Protein AF-A0A326TRG1-F1 (afdb_monomer_lite)

InterPro domains:
  IPR000868 Isochorismatase-like domain [PF00857] (1-39)
  IPR036380 Isochorismatase-like superfamily [G3DSA:3.40.50.850] (1-77)
  IPR036380 Isochorismatase-like superfamily [SSF52499] (2-63)

Radius of gyration: 13.61 Å; chains: 1; bounding box: 28×18×46 Å

Secondary structure (DSSP, 8-state):
-EEEE-IIIIIHHHHHHHHHTT---BEEEEEEE-S--TTTTT-TT--HHHHHHHHHHHTSSSB---HHHHHHHHHHHHHT-

pLDDT: mean 95.41, std 7.0, range [50.94, 98.56]

Structure (mmCIF, N/CA/C/O backbone):
data_AF-A0A326TRG1-F1
#
_entry.id   AF-A0A326TRG1-F1
#
loop_
_atom_site.group_PDB
_atom_site.id
_atom_site.type_symbol
_atom_site.label_atom_id
_atom_site.label_alt_id
_atom_site.label_comp_id
_atom_site.label_asym_id
_atom_site.label_entity_id
_atom_site.label_seq_id
_atom_site.pdbx_PDB_ins_code
_atom_site.Cartn_x
_atom_site.Cartn_y
_atom_site.Cartn_z
_atom_site.occupancy
_atom_site.B_iso_or_equiv
_atom_site.auth_seq_id
_atom_site.auth_comp_id
_atom_site.auth_asym_id
_atom_site.auth_atom_id
_atom_site.pdbx_PDB_model_num
ATOM 1 N N . MET A 1 1 ? -3.188 -6.047 9.749 1.00 95.06 1 MET A N 1
ATOM 2 C CA . MET A 1 1 ? -1.879 -5.483 9.365 1.00 95.06 1 MET A CA 1
ATOM 3 C C . MET A 1 1 ? -1.353 -6.274 8.184 1.00 95.06 1 MET A C 1
ATOM 5 O O . MET A 1 1 ? -1.335 -7.496 8.271 1.00 95.06 1 MET A O 1
ATOM 9 N N . ILE A 1 2 ? -0.971 -5.594 7.106 1.00 98.12 2 ILE A N 1
ATOM 10 C CA . ILE A 1 2 ? -0.346 -6.175 5.916 1.00 98.12 2 ILE A CA 1
ATOM 11 C C . ILE A 1 2 ? 1.064 -5.596 5.788 1.00 98.12 2 ILE A C 1
ATOM 13 O O . ILE A 1 2 ? 1.240 -4.382 5.825 1.00 98.12 2 ILE A O 1
ATOM 17 N N . CYS A 1 3 ? 2.046 -6.479 5.657 1.00 97.50 3 CYS A N 1
ATOM 18 C CA . CYS A 1 3 ? 3.449 -6.195 5.372 1.00 97.50 3 CYS A CA 1
ATOM 19 C C . CYS A 1 3 ? 4.030 -7.378 4.573 1.00 97.50 3 CYS A C 1
ATOM 21 O O . CYS A 1 3 ? 3.363 -8.407 4.421 1.00 97.50 3 CYS A O 1
ATOM 23 N N . GLY A 1 4 ? 5.261 -7.255 4.071 1.00 96.62 4 GLY A N 1
ATOM 24 C CA . GLY A 1 4 ? 5.964 -8.346 3.389 1.00 96.62 4 GLY A CA 1
ATOM 25 C C . GLY A 1 4 ? 6.211 -8.114 1.897 1.00 96.62 4 GLY A C 1
ATOM 26 O O . GLY A 1 4 ? 6.446 -6.997 1.454 1.00 96.62 4 GLY A O 1
ATOM 27 N N . PHE A 1 5 ? 6.216 -9.193 1.120 1.00 96.88 5 PHE A N 1
ATOM 28 C CA . PHE A 1 5 ? 6.638 -9.211 -0.283 1.00 96.88 5 PHE A CA 1
ATOM 29 C C . PHE A 1 5 ? 5.618 -10.011 -1.108 1.00 96.88 5 PHE A C 1
ATOM 31 O O . PHE A 1 5 ? 5.180 -11.073 -0.670 1.00 96.88 5 PHE A O 1
ATOM 38 N N . ASN A 1 6 ? 5.171 -9.597 -2.293 1.00 96.88 6 ASN A N 1
ATOM 39 C CA . ASN A 1 6 ? 5.581 -8.482 -3.151 1.00 96.88 6 ASN A CA 1
ATOM 40 C C . ASN A 1 6 ? 4.578 -7.295 -3.067 1.00 96.88 6 ASN A C 1
ATOM 42 O O . ASN A 1 6 ? 3.368 -7.545 -3.089 1.00 96.88 6 ASN A O 1
ATOM 46 N N . THR A 1 7 ? 5.059 -6.047 -2.964 1.00 98.12 7 THR A N 1
ATOM 47 C CA . THR A 1 7 ? 4.273 -4.809 -2.769 1.00 98.12 7 THR A CA 1
ATOM 48 C C . THR A 1 7 ? 3.091 -4.678 -3.734 1.00 98.12 7 THR A C 1
ATOM 50 O O . THR A 1 7 ? 1.946 -4.624 -3.287 1.00 98.12 7 THR A O 1
ATOM 53 N N . GLU A 1 8 ? 3.335 -4.664 -5.044 1.00 97.44 8 GLU A N 1
ATOM 54 C CA . GLU A 1 8 ? 2.312 -4.410 -6.069 1.00 97.44 8 GLU A CA 1
ATOM 55 C C . GLU A 1 8 ? 1.476 -5.640 -6.448 1.00 97.44 8 GLU A C 1
ATOM 57 O O . GLU A 1 8 ? 0.561 -5.550 -7.265 1.00 97.44 8 GLU A O 1
ATOM 62 N N . TYR A 1 9 ? 1.753 -6.786 -5.822 1.00 97.12 9 TYR A N 1
ATOM 63 C CA . TYR A 1 9 ? 1.006 -8.023 -6.025 1.00 97.12 9 TYR A CA 1
ATOM 64 C C . TYR A 1 9 ? 0.434 -8.529 -4.705 1.00 97.12 9 TYR A C 1
ATOM 66 O O . TYR A 1 9 ? -0.626 -8.080 -4.269 1.00 97.12 9 TYR A O 1
ATOM 74 N N . CYS A 1 10 ? 1.118 -9.480 -4.064 1.00 97.62 10 CYS A N 1
ATOM 75 C CA . CYS A 1 10 ? 0.610 -10.198 -2.903 1.00 97.62 10 CYS A CA 1
ATOM 76 C C . CYS A 1 10 ? 0.148 -9.242 -1.804 1.00 97.62 10 CYS A C 1
ATOM 78 O O . CYS A 1 10 ? -0.933 -9.439 -1.256 1.00 97.62 10 CYS A O 1
ATOM 80 N N . ALA A 1 11 ? 0.927 -8.202 -1.501 1.00 98.25 11 ALA A N 1
ATOM 81 C CA . ALA A 1 11 ? 0.584 -7.262 -0.444 1.00 98.25 11 ALA A CA 1
ATOM 82 C C . ALA A 1 11 ? -0.645 -6.416 -0.828 1.00 98.25 11 ALA A C 1
ATOM 84 O O . ALA A 1 11 ? -1.629 -6.412 -0.085 1.00 98.25 11 ALA A O 1
ATOM 85 N N . LEU A 1 12 ? -0.627 -5.767 -1.999 1.00 98.31 12 LEU A N 1
ATOM 86 C CA . LEU A 1 12 ? -1.738 -4.956 -2.511 1.00 98.31 12 LEU A CA 1
ATOM 87 C C . LEU A 1 12 ? -3.055 -5.743 -2.573 1.00 98.31 12 LEU A C 1
ATOM 89 O O . LEU A 1 12 ? -4.054 -5.350 -1.967 1.00 98.31 12 LEU A O 1
ATOM 93 N N . PHE A 1 13 ? -3.065 -6.879 -3.273 1.00 98.38 13 PHE A N 1
ATOM 94 C CA . PHE A 1 13 ? -4.294 -7.649 -3.463 1.00 98.38 13 PHE A CA 1
ATOM 95 C C . PHE A 1 13 ? -4.798 -8.261 -2.159 1.00 98.38 13 PHE A C 1
ATOM 97 O O . PHE A 1 13 ? -6.008 -8.314 -1.951 1.00 98.38 13 PHE A O 1
ATOM 104 N N . THR A 1 14 ? -3.907 -8.668 -1.249 1.00 98.56 14 THR A N 1
ATOM 105 C CA . THR A 1 14 ? -4.329 -9.161 0.071 1.00 98.56 14 THR A CA 1
ATOM 106 C C . THR A 1 14 ? -4.965 -8.049 0.898 1.00 98.56 14 THR A C 1
ATOM 108 O O . THR A 1 14 ? -5.974 -8.298 1.553 1.00 98.56 14 THR A O 1
ATOM 111 N N . ALA A 1 15 ? -4.433 -6.824 0.851 1.00 98.44 15 ALA A N 1
ATOM 112 C CA . ALA A 1 15 ? -5.016 -5.688 1.562 1.00 98.44 15 ALA A CA 1
ATOM 113 C C . ALA A 1 15 ? -6.442 -5.386 1.079 1.00 98.44 15 ALA A C 1
ATOM 115 O O . ALA A 1 15 ? -7.361 -5.294 1.894 1.00 98.44 15 ALA A O 1
ATOM 116 N N . ILE A 1 16 ? -6.640 -5.332 -0.242 1.00 98.31 16 ILE A N 1
ATOM 117 C CA . ILE A 1 16 ? -7.960 -5.131 -0.857 1.00 98.31 16 ILE A CA 1
ATOM 118 C C . ILE A 1 16 ? -8.906 -6.283 -0.495 1.00 98.31 16 ILE A C 1
ATOM 120 O O . ILE A 1 16 ? -10.024 -6.054 -0.041 1.00 98.31 16 ILE A O 1
ATOM 124 N N . ALA A 1 17 ? -8.451 -7.529 -0.645 1.00 98.56 17 ALA A N 1
ATOM 125 C CA . ALA A 1 17 ? -9.253 -8.719 -0.377 1.00 98.56 17 ALA A CA 1
ATOM 126 C C . ALA A 1 17 ? -9.632 -8.875 1.106 1.00 98.56 17 ALA A C 1
ATOM 128 O O . ALA A 1 17 ? -10.688 -9.434 1.414 1.00 98.56 17 ALA A O 1
ATOM 129 N N . ALA A 1 18 ? -8.775 -8.422 2.023 1.00 98.56 18 ALA A N 1
ATOM 130 C CA . ALA A 1 18 ? -9.061 -8.396 3.452 1.00 98.56 18 ALA A CA 1
ATOM 131 C C . ALA A 1 18 ? -10.102 -7.320 3.784 1.00 98.56 18 ALA A C 1
ATOM 133 O O . ALA A 1 18 ? -11.050 -7.602 4.515 1.00 98.56 18 ALA A O 1
ATOM 134 N N . TYR A 1 19 ? -9.977 -6.121 3.208 1.00 98.38 19 TYR A N 1
ATOM 135 C CA . TYR A 1 19 ? -10.978 -5.072 3.387 1.00 98.38 19 TYR A CA 1
ATOM 136 C C . TYR A 1 19 ? -12.356 -5.512 2.870 1.00 98.38 19 TYR A C 1
ATOM 138 O O . TYR A 1 19 ? -13.341 -5.416 3.597 1.00 98.38 19 TYR A O 1
ATOM 146 N N . ASP A 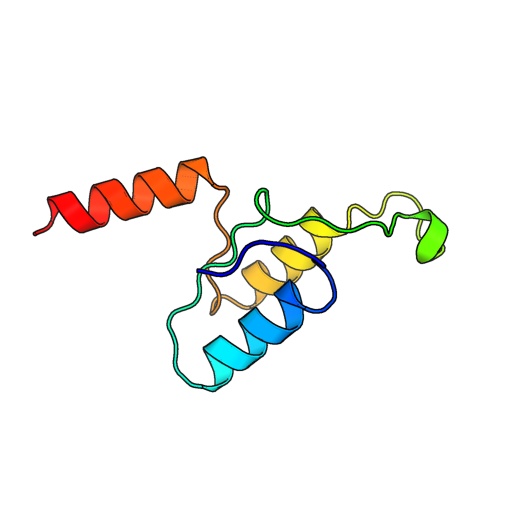1 20 ? -12.411 -6.087 1.664 1.00 98.38 20 ASP A N 1
ATOM 147 C CA . ASP A 1 20 ? -13.639 -6.629 1.061 1.00 98.38 20 ASP A CA 1
ATOM 148 C C . ASP A 1 20 ? -14.333 -7.676 1.958 1.00 98.38 20 ASP A C 1
ATOM 150 O O . ASP A 1 20 ? -15.555 -7.721 2.061 1.00 98.38 20 ASP A O 1
ATOM 154 N N . ARG A 1 21 ? -13.553 -8.467 2.706 1.00 98.44 21 ARG A N 1
ATOM 155 C CA . ARG A 1 21 ? -14.057 -9.457 3.677 1.00 98.44 21 ARG A CA 1
ATOM 156 C C . ARG A 1 21 ? -14.464 -8.863 5.031 1.00 98.44 21 ARG A C 1
ATOM 158 O O . ARG A 1 21 ? -14.812 -9.615 5.939 1.00 98.44 21 ARG A O 1
ATOM 165 N N . GLY A 1 22 ? -14.429 -7.541 5.180 1.00 98.25 22 GLY A N 1
ATOM 166 C CA . GLY A 1 22 ? -14.869 -6.830 6.380 1.00 98.25 22 GLY A CA 1
ATOM 167 C C . GLY A 1 22 ? -13.804 -6.677 7.467 1.00 98.25 22 GLY A C 1
ATOM 168 O O . GLY A 1 22 ? -14.142 -6.326 8.598 1.00 98.25 22 GLY A O 1
ATOM 169 N N . PHE A 1 23 ? -12.525 -6.924 7.169 1.00 98.25 23 PHE A N 1
ATOM 170 C CA . PHE A 1 23 ? -11.451 -6.662 8.129 1.00 98.25 23 PHE A CA 1
ATOM 171 C C . PHE A 1 23 ? -11.081 -5.171 8.155 1.00 98.25 23 PHE A C 1
ATOM 173 O O . PHE A 1 23 ? -11.011 -4.520 7.115 1.00 98.25 23 PHE A O 1
ATOM 180 N N . LYS A 1 24 ? -10.751 -4.639 9.342 1.00 96.88 24 LYS A N 1
ATOM 181 C CA . LYS A 1 24 ? -9.994 -3.379 9.449 1.00 96.88 24 LYS A CA 1
ATOM 182 C C . LYS A 1 24 ? -8.564 -3.657 8.983 1.00 96.88 24 LYS A C 1
ATOM 184 O O . LYS A 1 24 ? -7.886 -4.526 9.538 1.00 96.88 24 LYS A O 1
ATOM 189 N N . VAL A 1 25 ? -8.105 -2.936 7.965 1.00 98.12 25 VAL A N 1
ATOM 190 C CA . VAL A 1 25 ? -6.799 -3.168 7.340 1.00 98.12 25 VAL A CA 1
ATOM 191 C C . VAL A 1 25 ? -5.909 -1.946 7.526 1.00 98.12 25 VAL A C 1
ATOM 193 O O . VAL A 1 25 ? -6.287 -0.846 7.135 1.00 98.12 25 VAL A O 1
ATOM 196 N N . SER A 1 26 ? -4.712 -2.180 8.066 1.00 98.06 26 SER A N 1
ATOM 197 C CA . SER A 1 26 ? -3.572 -1.265 7.952 1.00 98.06 26 SER A CA 1
ATOM 198 C C . SER A 1 26 ? -2.517 -1.910 7.052 1.00 98.06 26 SER A C 1
ATOM 200 O O . SER A 1 26 ? -2.160 -3.074 7.282 1.00 98.06 26 SER A O 1
ATOM 202 N N . PHE A 1 27 ? -2.047 -1.185 6.041 1.00 98.44 27 PHE A N 1
ATOM 203 C CA . PHE A 1 27 ? -0.979 -1.563 5.118 1.00 98.44 27 PHE A CA 1
ATOM 204 C C . PHE A 1 27 ? 0.278 -0.765 5.461 1.00 98.44 27 PHE A C 1
ATOM 206 O O . PHE A 1 27 ? 0.268 0.455 5.374 1.00 98.44 27 PHE A O 1
ATOM 213 N N . ILE A 1 28 ? 1.346 -1.439 5.881 1.00 97.69 28 ILE A N 1
ATOM 214 C CA . ILE A 1 28 ? 2.549 -0.765 6.384 1.00 97.69 28 ILE A CA 1
ATOM 215 C C . ILE A 1 28 ? 3.521 -0.560 5.222 1.00 97.69 28 ILE A C 1
ATOM 217 O O . ILE A 1 28 ? 4.234 -1.490 4.842 1.00 97.69 28 ILE A O 1
ATOM 221 N N . GLU A 1 29 ? 3.508 0.633 4.631 1.00 93.81 29 GLU A N 1
ATOM 222 C CA . GLU A 1 29 ? 4.135 0.934 3.335 1.00 93.81 29 GLU A CA 1
ATOM 223 C C . GLU A 1 29 ? 5.641 0.624 3.302 1.00 93.81 29 GLU A C 1
ATOM 225 O O . GLU A 1 29 ? 6.112 -0.141 2.451 1.00 93.81 29 GLU A O 1
ATOM 230 N N . ASP A 1 30 ? 6.377 1.122 4.296 1.00 96.06 30 ASP A N 1
ATOM 231 C CA . ASP A 1 30 ? 7.823 0.934 4.476 1.00 96.06 30 ASP A CA 1
ATOM 232 C C . ASP A 1 30 ? 8.211 -0.446 5.027 1.00 96.06 30 ASP A C 1
ATOM 234 O O . ASP A 1 30 ? 9.395 -0.784 5.074 1.00 96.06 30 ASP A O 1
ATOM 238 N N . ALA A 1 31 ? 7.227 -1.277 5.381 1.00 97.19 31 ALA A N 1
ATOM 239 C CA . ALA A 1 31 ? 7.419 -2.686 5.714 1.00 97.19 31 ALA A CA 1
ATOM 240 C C . ALA A 1 31 ? 7.010 -3.624 4.564 1.00 97.19 31 ALA A C 1
ATOM 242 O O . ALA A 1 31 ? 6.808 -4.827 4.780 1.00 97.19 31 ALA A O 1
ATOM 243 N N . THR A 1 32 ? 6.894 -3.098 3.339 1.00 97.94 32 THR A N 1
ATOM 244 C CA . THR A 1 32 ? 6.767 -3.904 2.121 1.00 97.94 32 THR A CA 1
ATOM 245 C C . THR A 1 32 ? 8.007 -3.838 1.235 1.00 97.94 32 THR A C 1
ATOM 247 O O . THR A 1 32 ? 8.828 -2.923 1.336 1.00 97.94 32 THR A O 1
ATOM 250 N N . GLY A 1 33 ? 8.155 -4.830 0.357 1.00 97.50 33 GLY A N 1
ATOM 251 C CA . GLY A 1 33 ? 9.223 -4.865 -0.635 1.00 97.50 33 GLY A CA 1
ATOM 252 C C . GLY A 1 33 ? 8.779 -5.443 -1.973 1.00 97.50 33 GLY A C 1
ATOM 253 O O . GLY A 1 33 ? 7.845 -6.243 -2.049 1.00 97.50 33 GLY A O 1
ATOM 254 N N . THR A 1 34 ? 9.518 -5.079 -3.017 1.00 97.56 34 THR A N 1
ATOM 255 C CA . THR A 1 34 ? 9.393 -5.592 -4.385 1.00 97.56 34 THR A CA 1
ATOM 256 C C . THR A 1 34 ? 10.784 -5.733 -5.009 1.00 97.56 34 THR A C 1
ATOM 258 O O . THR A 1 34 ? 11.740 -5.109 -4.549 1.00 97.56 34 THR A O 1
ATOM 261 N N . VAL A 1 35 ? 10.913 -6.603 -6.013 1.00 96.75 35 VAL A N 1
ATOM 262 C CA . VAL A 1 35 ? 12.117 -6.701 -6.865 1.00 96.75 35 VAL A CA 1
ATOM 263 C C . VAL A 1 35 ? 11.966 -5.909 -8.160 1.00 96.75 35 VAL A C 1
ATOM 265 O O . VAL A 1 35 ? 12.942 -5.757 -8.888 1.00 96.75 35 VAL A O 1
ATOM 268 N N . ALA A 1 36 ? 10.749 -5.458 -8.465 1.00 95.94 36 ALA A N 1
ATOM 269 C CA . ALA A 1 36 ? 10.501 -4.631 -9.624 1.00 95.94 36 ALA A CA 1
ATOM 270 C C . ALA A 1 36 ? 10.952 -3.194 -9.355 1.00 95.94 36 ALA A C 1
ATOM 272 O O . ALA A 1 36 ? 11.119 -2.756 -8.215 1.00 95.94 36 ALA A O 1
ATOM 273 N N . ASP A 1 37 ? 11.144 -2.462 -10.437 1.00 95.94 37 ASP A N 1
ATOM 274 C CA . ASP A 1 37 ? 11.590 -1.081 -10.431 1.00 95.94 37 ASP A CA 1
ATOM 275 C C . ASP A 1 37 ? 10.955 -0.310 -11.598 1.00 95.94 37 ASP A C 1
ATOM 277 O O . ASP A 1 37 ? 10.167 -0.844 -12.386 1.00 95.94 37 ASP A O 1
ATOM 281 N N . ALA A 1 38 ? 11.328 0.961 -11.730 1.00 97.06 38 ALA A N 1
ATOM 282 C CA . ALA A 1 38 ? 10.928 1.814 -12.843 1.00 97.06 38 ALA A CA 1
ATOM 283 C C . ALA A 1 38 ? 11.225 1.208 -14.230 1.00 97.06 38 ALA A C 1
ATOM 285 O O . ALA A 1 38 ? 10.467 1.444 -15.168 1.00 97.06 38 ALA A O 1
ATOM 286 N N . ASN A 1 39 ? 12.298 0.420 -14.376 1.00 97.50 39 ASN A N 1
ATOM 287 C CA . ASN A 1 39 ? 12.654 -0.202 -15.655 1.00 97.50 39 ASN A CA 1
ATOM 288 C C . ASN A 1 39 ? 11.729 -1.374 -15.981 1.00 97.50 39 ASN A C 1
ATOM 290 O O . ASN A 1 39 ? 11.323 -1.531 -17.127 1.00 97.50 39 ASN A O 1
ATOM 294 N N . THR A 1 40 ? 11.370 -2.163 -14.966 1.00 97.06 40 THR A N 1
ATOM 295 C CA . THR A 1 40 ? 10.480 -3.327 -15.085 1.00 97.06 40 THR A CA 1
ATOM 296 C C . THR A 1 40 ? 9.134 -2.952 -15.706 1.00 97.06 40 THR A C 1
ATOM 298 O O . THR A 1 40 ? 8.579 -3.724 -16.483 1.00 97.06 40 THR A O 1
ATOM 301 N N . TYR A 1 41 ? 8.629 -1.758 -15.386 1.00 95.88 41 TYR A N 1
ATOM 302 C CA . TYR A 1 41 ? 7.360 -1.238 -15.899 1.00 95.88 41 TYR A CA 1
ATOM 303 C C . TYR A 1 41 ? 7.523 -0.175 -16.995 1.00 95.88 41 TYR A C 1
ATOM 305 O O . TYR A 1 41 ? 6.524 0.390 -17.426 1.00 95.88 41 TYR A O 1
ATOM 313 N N . GLU A 1 42 ? 8.751 0.111 -17.441 1.00 96.75 42 GLU A N 1
ATOM 314 C CA . GLU A 1 42 ? 9.056 1.168 -18.422 1.00 96.75 42 GLU A CA 1
ATOM 315 C C . GLU A 1 42 ? 8.496 2.553 -18.023 1.00 96.75 42 GLU A C 1
ATOM 317 O O . GLU A 1 42 ? 8.082 3.359 -18.857 1.00 96.75 42 GLU A O 1
ATOM 322 N N . MET A 1 43 ? 8.494 2.849 -16.719 1.00 96.00 43 MET A N 1
ATOM 323 C CA . MET A 1 43 ? 7.932 4.065 -16.125 1.00 96.00 43 MET A CA 1
ATOM 324 C C . MET A 1 43 ? 9.005 4.822 -15.329 1.00 96.00 43 MET A C 1
ATOM 326 O O . MET A 1 43 ? 9.197 4.557 -14.139 1.00 96.00 43 MET A O 1
ATOM 330 N N . PRO A 1 44 ? 9.716 5.784 -15.950 1.00 96.56 44 PRO A N 1
ATOM 331 C CA . PRO A 1 44 ? 10.772 6.540 -15.285 1.00 96.56 44 PRO A CA 1
ATOM 332 C C . PRO A 1 44 ? 10.287 7.254 -14.016 1.00 96.56 44 PRO A C 1
ATOM 334 O O . PRO A 1 44 ? 9.290 7.972 -14.040 1.00 96.56 44 PRO A O 1
ATOM 337 N N . GLY A 1 45 ? 11.029 7.088 -12.918 1.00 95.38 45 GLY A N 1
ATOM 338 C CA . GLY A 1 45 ? 1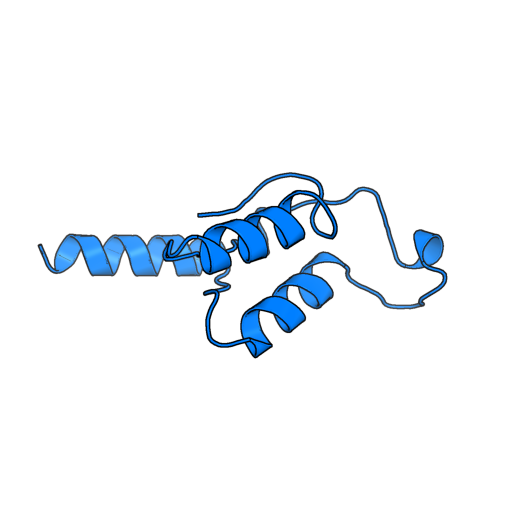0.734 7.731 -11.632 1.00 95.38 45 GLY A CA 1
ATOM 339 C C . GLY A 1 45 ? 9.678 7.026 -10.775 1.00 95.38 45 GLY A C 1
ATOM 340 O O . GLY A 1 45 ? 9.316 7.557 -9.730 1.00 95.38 45 GLY A O 1
ATOM 341 N N . LEU A 1 46 ? 9.192 5.852 -11.186 1.00 97.06 46 LEU A N 1
ATOM 342 C CA . LEU A 1 46 ? 8.261 5.060 -10.389 1.00 97.06 46 LEU A CA 1
ATOM 343 C C . LEU A 1 46 ? 8.940 4.515 -9.119 1.00 97.06 46 LEU A C 1
ATOM 345 O O . LEU A 1 46 ? 9.825 3.663 -9.209 1.00 97.06 46 LEU A O 1
ATOM 349 N N . ASP A 1 47 ? 8.469 4.954 -7.950 1.00 96.50 47 ASP A N 1
ATOM 350 C CA . ASP A 1 47 ? 8.612 4.210 -6.696 1.00 96.50 47 ASP A CA 1
ATOM 351 C C . ASP A 1 47 ? 7.337 3.393 -6.481 1.00 96.50 47 ASP A C 1
ATOM 353 O O . ASP A 1 47 ? 6.243 3.929 -6.303 1.00 96.50 47 ASP A O 1
ATOM 357 N N . ILE A 1 48 ? 7.476 2.075 -6.557 1.00 97.00 48 ILE A N 1
ATOM 358 C CA . ILE A 1 48 ? 6.344 1.155 -6.505 1.00 97.00 48 ILE A CA 1
ATOM 359 C C . ILE A 1 48 ? 5.702 1.136 -5.112 1.00 97.00 48 ILE A C 1
ATOM 361 O O . ILE A 1 48 ? 4.480 1.008 -5.018 1.00 97.00 48 ILE A O 1
ATOM 365 N N . ARG A 1 49 ? 6.488 1.275 -4.035 1.00 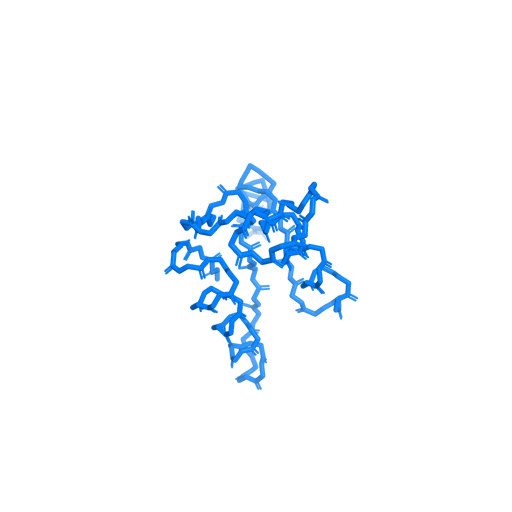96.19 49 ARG A N 1
ATOM 366 C CA . ARG A 1 49 ? 5.951 1.273 -2.664 1.00 96.19 49 ARG A CA 1
ATOM 367 C C . ARG A 1 49 ? 5.125 2.516 -2.420 1.00 96.19 49 ARG A C 1
ATOM 369 O O . ARG A 1 49 ? 3.956 2.376 -2.066 1.00 96.19 49 ARG A O 1
ATOM 376 N N . ASP A 1 50 ? 5.681 3.677 -2.741 1.00 96.12 50 ASP A N 1
ATOM 377 C CA . ASP A 1 50 ? 4.983 4.952 -2.591 1.00 96.12 50 ASP A CA 1
ATOM 378 C C . ASP A 1 50 ? 3.750 5.018 -3.503 1.00 96.12 50 ASP A C 1
ATOM 380 O O . ASP A 1 50 ? 2.693 5.513 -3.103 1.00 96.12 50 ASP A O 1
ATOM 384 N N . PHE A 1 51 ? 3.839 4.485 -4.729 1.00 96.94 51 PHE A N 1
ATOM 385 C CA . PHE A 1 51 ? 2.706 4.444 -5.654 1.00 96.94 51 PHE A CA 1
ATOM 386 C C . PHE A 1 51 ? 1.555 3.588 -5.111 1.00 96.94 51 PHE A C 1
ATOM 388 O O . PHE A 1 51 ? 0.415 4.052 -5.042 1.00 96.94 51 PHE A O 1
ATOM 395 N N . VAL A 1 52 ? 1.839 2.350 -4.697 1.00 97.62 52 VAL A N 1
ATOM 396 C CA . VAL A 1 52 ? 0.830 1.437 -4.142 1.00 97.62 52 VAL A CA 1
ATOM 397 C C . VAL A 1 52 ? 0.264 1.979 -2.827 1.00 97.62 52 VAL A C 1
ATOM 399 O O . VAL A 1 52 ? -0.956 1.978 -2.647 1.00 97.62 52 VAL A O 1
ATOM 402 N N . GLY A 1 53 ? 1.123 2.490 -1.941 1.00 97.50 53 GLY A N 1
ATOM 403 C CA . GLY A 1 53 ? 0.728 3.140 -0.693 1.00 97.50 53 GLY A CA 1
ATOM 404 C C . GLY A 1 53 ? -0.208 4.325 -0.934 1.00 97.50 53 GLY A C 1
ATOM 405 O O . GLY A 1 53 ? -1.288 4.394 -0.344 1.00 97.50 53 GLY A O 1
ATOM 406 N N . SER A 1 54 ? 0.122 5.189 -1.898 1.00 97.25 54 SER A N 1
ATOM 407 C CA . SER A 1 54 ? -0.716 6.324 -2.307 1.00 97.25 54 SER A CA 1
ATOM 408 C C . SER A 1 54 ? -2.084 5.884 -2.826 1.00 97.25 54 SER A C 1
ATOM 410 O O . SER A 1 54 ? -3.104 6.421 -2.389 1.00 97.25 54 SER A O 1
ATOM 412 N N . VAL A 1 55 ? -2.134 4.879 -3.709 1.00 97.50 55 VAL A N 1
ATOM 413 C CA . VAL A 1 55 ? -3.397 4.332 -4.237 1.00 97.50 55 VAL A CA 1
ATOM 414 C C . VAL A 1 55 ? -4.277 3.795 -3.106 1.00 97.50 55 VAL A C 1
ATOM 416 O O . VAL A 1 55 ? -5.469 4.108 -3.048 1.00 97.50 55 VAL A O 1
ATOM 419 N N . LEU A 1 56 ? -3.702 3.024 -2.180 1.00 98.12 56 LEU A N 1
ATOM 420 C CA . LEU A 1 56 ? -4.430 2.493 -1.029 1.00 98.12 56 LEU A CA 1
ATOM 421 C C . LEU A 1 56 ? -4.901 3.610 -0.087 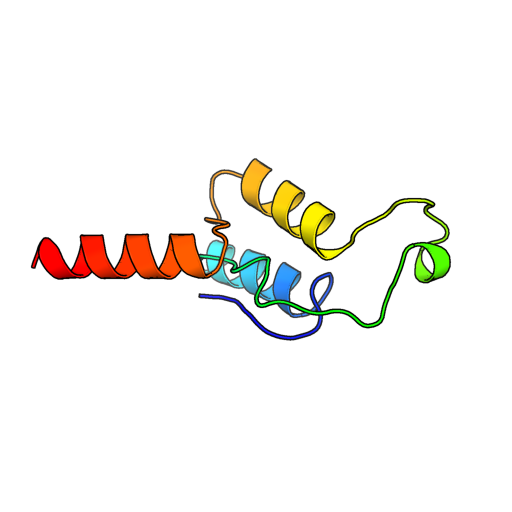1.00 98.12 56 LEU A C 1
ATOM 423 O O . LEU A 1 56 ? -6.061 3.607 0.320 1.00 98.12 56 LEU A O 1
ATOM 427 N N . ASN A 1 57 ? -4.069 4.609 0.200 1.00 97.19 57 ASN A N 1
ATOM 428 C CA . ASN A 1 57 ? -4.420 5.738 1.065 1.00 97.19 57 ASN A CA 1
ATOM 429 C C . ASN A 1 57 ? -5.532 6.621 0.458 1.00 97.19 57 ASN A C 1
ATOM 431 O O . ASN A 1 57 ? -6.402 7.146 1.164 1.00 97.19 57 ASN A O 1
ATOM 435 N N . TRP A 1 58 ? -5.559 6.778 -0.869 1.00 98.00 58 TRP A N 1
ATOM 436 C CA . TRP A 1 58 ? -6.629 7.505 -1.560 1.00 98.00 58 TRP A CA 1
ATOM 437 C C . TRP A 1 58 ? -7.988 6.814 -1.473 1.00 98.00 58 TRP A C 1
ATOM 439 O O . TRP A 1 58 ? -9.006 7.497 -1.571 1.00 98.00 58 TRP A O 1
ATOM 449 N N . SER A 1 59 ? -8.028 5.504 -1.210 1.00 96.56 59 SER A N 1
ATOM 450 C CA . SER A 1 59 ? -9.286 4.782 -0.991 1.00 96.56 59 SER A CA 1
ATOM 451 C C . SER A 1 59 ? -10.038 5.241 0.265 1.00 96.56 59 SER A C 1
ATOM 453 O O . SER A 1 59 ? -11.250 5.062 0.342 1.00 96.56 59 SER A O 1
ATOM 455 N N . LYS A 1 60 ? -9.334 5.818 1.255 1.00 96.62 60 LYS A N 1
ATOM 456 C CA . LYS A 1 60 ? -9.862 6.203 2.580 1.00 96.62 60 LYS A CA 1
ATOM 457 C C . LYS A 1 60 ? -10.470 5.065 3.405 1.00 96.62 60 LYS A C 1
ATOM 459 O O . LYS A 1 60 ? -11.070 5.333 4.442 1.00 96.62 60 LYS A O 1
ATOM 464 N N . VAL A 1 61 ? -10.293 3.815 2.981 1.00 97.62 61 VAL A N 1
ATOM 465 C CA . VAL A 1 61 ? -10.837 2.637 3.673 1.00 97.62 61 VAL A CA 1
ATOM 466 C C . VAL A 1 61 ? -9.764 1.671 4.178 1.00 97.62 61 VAL A C 1
ATOM 468 O O . VAL A 1 61 ? -10.027 0.887 5.088 1.00 97.62 61 VAL A O 1
ATOM 471 N N . ILE A 1 62 ? -8.551 1.760 3.631 1.00 98.19 62 ILE A N 1
ATOM 472 C CA . ILE A 1 62 ? -7.353 1.090 4.140 1.00 98.19 62 ILE A CA 1
ATOM 473 C C . ILE A 1 62 ? -6.447 2.165 4.744 1.00 98.19 62 ILE A C 1
ATOM 475 O O . ILE A 1 62 ? -6.176 3.181 4.108 1.00 98.19 62 ILE A O 1
ATOM 479 N N . ASP A 1 63 ? -6.011 1.942 5.980 1.00 97.62 63 ASP A N 1
ATOM 480 C CA . ASP A 1 63 ? -5.060 2.801 6.686 1.00 97.62 63 ASP A CA 1
ATOM 481 C C . ASP A 1 63 ? -3.633 2.491 6.207 1.00 97.62 63 ASP A C 1
ATOM 483 O O . ASP A 1 63 ? -3.273 1.321 6.073 1.00 97.62 63 ASP A O 1
ATOM 4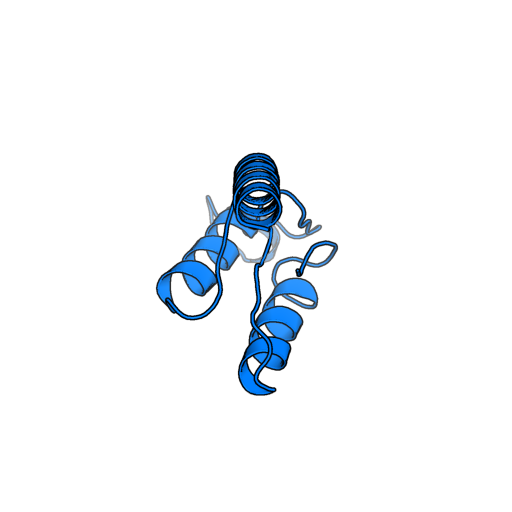87 N N . VAL A 1 64 ? -2.830 3.512 5.905 1.00 98.00 64 VAL A N 1
ATOM 488 C CA . VAL A 1 64 ? -1.500 3.337 5.288 1.00 98.00 64 VAL A CA 1
ATOM 489 C C . VAL A 1 64 ? -0.437 4.131 6.055 1.00 98.00 64 VAL A C 1
ATOM 491 O O . VAL A 1 64 ? -0.016 5.192 5.600 1.00 98.00 64 VAL A O 1
ATOM 494 N N . PRO A 1 65 ? -0.049 3.679 7.259 1.00 97.06 65 PRO A N 1
ATOM 495 C CA . PRO A 1 65 ? 0.984 4.334 8.049 1.00 97.06 65 PRO A CA 1
ATOM 496 C C . PRO A 1 65 ? 2.390 3.855 7.664 1.00 97.06 65 PRO A C 1
ATOM 498 O O . PRO A 1 65 ? 2.589 2.702 7.263 1.00 97.06 65 PRO A O 1
ATOM 501 N N . TYR A 1 66 ? 3.388 4.699 7.926 1.00 96.38 66 TYR A N 1
ATOM 502 C CA . TYR A 1 66 ? 4.762 4.220 8.099 1.00 96.38 66 TYR A CA 1
ATOM 503 C C . TYR A 1 66 ? 4.885 3.400 9.392 1.00 96.38 66 TYR A C 1
ATOM 505 O O . TYR A 1 66 ? 4.117 3.581 10.342 1.00 96.38 66 TYR A O 1
ATOM 513 N N . PHE A 1 67 ? 5.876 2.514 9.488 1.00 95.81 67 PHE A N 1
ATOM 514 C CA . PHE A 1 67 ? 6.014 1.583 10.610 1.00 95.81 67 PHE A CA 1
ATOM 515 C C . PHE A 1 67 ? 6.066 2.274 11.981 1.00 95.81 67 PHE A C 1
ATOM 517 O O . PHE A 1 67 ? 5.432 1.826 12.940 1.00 95.81 67 PHE A O 1
ATOM 524 N N . GLU A 1 68 ? 6.783 3.393 12.091 1.00 96.75 68 GLU A N 1
ATOM 525 C CA . GLU A 1 68 ? 6.849 4.153 13.345 1.00 96.75 68 GLU A CA 1
ATOM 526 C C . GLU A 1 68 ? 5.529 4.862 13.681 1.00 96.75 68 GLU A C 1
ATOM 528 O O . GLU A 1 68 ? 5.173 4.990 14.855 1.00 96.75 68 GLU A O 1
ATOM 533 N N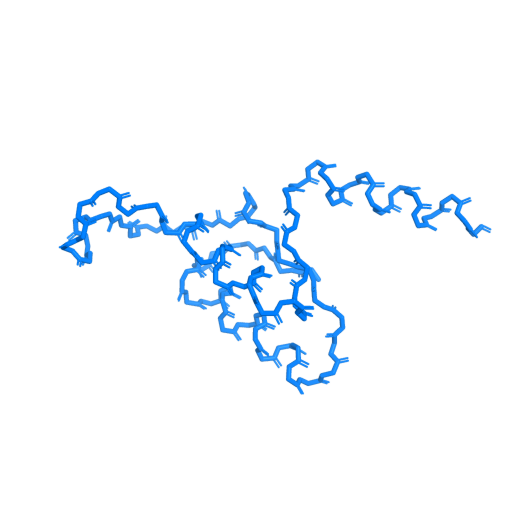 . GLU A 1 69 ? 4.761 5.276 12.674 1.00 95.50 69 GLU A N 1
ATOM 534 C CA . GLU A 1 69 ? 3.419 5.826 12.877 1.00 95.50 69 GLU A CA 1
ATOM 535 C C . GLU A 1 69 ? 2.459 4.743 13.359 1.00 95.50 69 GLU A C 1
ATOM 537 O O . GLU A 1 69 ? 1.732 4.963 14.326 1.00 95.50 69 GLU A O 1
ATOM 542 N N . PHE A 1 70 ? 2.535 3.550 12.771 1.00 95.00 70 PHE A N 1
ATOM 543 C CA . PHE A 1 70 ? 1.752 2.394 13.191 1.00 95.00 70 PHE A CA 1
ATOM 544 C C . PHE A 1 70 ? 2.056 1.984 14.635 1.00 95.00 70 PHE A C 1
ATOM 546 O O . PHE A 1 70 ? 1.147 1.772 15.437 1.00 95.00 70 PHE A O 1
ATOM 553 N N . LYS A 1 71 ? 3.338 1.925 15.017 1.00 95.00 71 LYS A N 1
ATOM 554 C CA . LYS A 1 71 ? 3.738 1.652 16.407 1.00 95.00 71 LYS A CA 1
ATOM 555 C C . LYS A 1 71 ? 3.180 2.685 17.378 1.00 95.00 71 LYS A C 1
ATOM 557 O O . LYS A 1 71 ? 2.749 2.317 18.471 1.00 95.00 71 LYS A O 1
ATOM 562 N N . ARG A 1 72 ? 3.194 3.966 16.997 1.00 95.12 72 ARG A N 1
ATOM 563 C CA . ARG A 1 72 ? 2.621 5.046 17.807 1.00 95.12 72 ARG A CA 1
ATOM 564 C C . ARG A 1 72 ? 1.108 4.879 17.958 1.00 95.12 72 ARG A C 1
ATOM 566 O O . ARG A 1 72 ? 0.635 4.903 19.089 1.00 95.12 72 ARG A O 1
ATOM 573 N N . GLN A 1 73 ? 0.387 4.630 16.864 1.00 93.62 73 GLN A N 1
ATOM 574 C CA . GLN A 1 73 ? -1.058 4.366 16.879 1.00 93.62 73 GLN A CA 1
ATOM 575 C C . GLN A 1 73 ? -1.402 3.186 17.798 1.00 93.62 73 GLN A C 1
ATOM 577 O O . GLN A 1 73 ? -2.247 3.320 18.677 1.00 93.62 73 GLN A O 1
ATOM 582 N N . LEU A 1 74 ? -0.691 2.058 17.671 1.00 91.00 74 LEU A N 1
ATOM 583 C CA . LEU A 1 74 ? -0.882 0.898 18.548 1.00 91.00 74 LEU A CA 1
ATOM 584 C C . LEU A 1 74 ? -0.624 1.230 20.023 1.00 91.00 74 LEU A C 1
ATOM 586 O O . LEU A 1 74 ? -1.369 0.800 20.901 1.00 91.00 74 LEU A O 1
ATOM 590 N N . ALA A 1 75 ? 0.437 1.985 20.317 1.00 93.19 75 ALA A N 1
ATOM 591 C CA . ALA A 1 75 ? 0.745 2.388 21.684 1.00 93.19 75 ALA A CA 1
ATOM 592 C C . ALA A 1 75 ? -0.333 3.314 22.273 1.00 93.19 75 ALA A C 1
ATOM 594 O O . ALA A 1 75 ? -0.607 3.235 23.469 1.00 93.19 75 ALA A O 1
ATOM 595 N N . GLU A 1 76 ? -0.934 4.184 21.462 1.00 93.25 76 GLU A N 1
ATOM 596 C CA . GLU A 1 76 ? -2.041 5.060 21.858 1.00 93.25 76 GLU A CA 1
ATOM 597 C C . GLU A 1 76 ? -3.337 4.270 22.086 1.00 93.25 76 GLU A C 1
ATOM 599 O O . GLU A 1 76 ? -3.983 4.466 23.115 1.00 93.25 76 GLU A O 1
ATOM 604 N N . GLU A 1 77 ? -3.671 3.323 21.203 1.00 89.12 77 GLU A N 1
ATOM 605 C CA . GLU A 1 77 ? -4.831 2.432 21.359 1.00 89.12 77 GLU A CA 1
ATOM 606 C C . GLU A 1 77 ? -4.735 1.600 22.652 1.00 89.12 77 GLU A C 1
ATOM 608 O O . GLU A 1 77 ? -5.698 1.525 23.414 1.00 89.12 77 GLU A O 1
ATOM 613 N N . CYS A 1 78 ? -3.559 1.043 22.967 1.00 83.75 78 CYS A N 1
ATOM 614 C CA . CYS A 1 78 ? -3.339 0.270 24.195 1.00 83.75 78 CYS A CA 1
ATOM 615 C C . CYS A 1 78 ? -3.360 1.108 25.484 1.00 83.75 78 CYS A C 1
ATOM 617 O O . CYS A 1 78 ? -3.571 0.549 26.553 1.00 83.75 78 CYS A O 1
ATOM 619 N N . ARG A 1 79 ? -3.110 2.423 25.416 1.00 77.94 79 ARG A N 1
ATOM 620 C CA . ARG A 1 79 ? -3.177 3.330 26.581 1.00 77.94 79 ARG A CA 1
ATOM 621 C C . ARG A 1 79 ? -4.604 3.778 26.907 1.00 77.94 79 ARG A C 1
ATOM 623 O O . ARG A 1 79 ? -4.819 4.345 27.974 1.00 77.94 79 ARG A O 1
ATOM 630 N N . GLY A 1 80 ? -5.545 3.584 25.982 1.00 61.00 80 GLY A N 1
ATOM 631 C CA . GLY A 1 80 ? -6.974 3.835 26.188 1.00 61.00 80 GLY A CA 1
ATOM 632 C C . GLY A 1 80 ? -7.740 2.657 26.807 1.00 61.00 80 GLY A C 1
ATOM 633 O O . GLY A 1 80 ? -8.950 2.777 27.000 1.00 61.00 80 GLY A O 1
ATOM 634 N N . LEU A 1 81 ? -7.050 1.546 27.093 1.00 50.94 81 LEU A N 1
ATOM 635 C CA . LEU A 1 81 ? -7.524 0.357 27.810 1.00 50.94 81 LEU A CA 1
ATOM 636 C C . LEU A 1 81 ? -6.903 0.307 29.212 1.00 50.94 81 LEU A C 1
ATOM 638 O O . LEU A 1 81 ? -7.597 -0.192 30.126 1.00 50.94 81 LEU A O 1
#

Foldseek 3Di:
DFAEDDQVPPRLVVQVVCVVVVDAAERALVRYHHPDDCVNVVHPPDDSSVVSLVVQVVVVRYHYDHPVVVVVVVVVVVVVD

Organism: Thermosporothrix hazakensis (NCBI:txid644383)

Sequence (81 aa):
MICGFNTEYCALFTAIAAYDRGFKVSFIEDATGTVADANTYEMPGLDIRDFVGSVLNWSKVIDVPYFEEFKRQLAEECRGL